Protein AF-A0A8T4NAZ9-F1 (afdb_monomer_lite)

Foldseek 3Di:
DDDDLAADAAPDPLLVLLVVVCVVVVLDDPPPDPPRDSDNVVNSVVSLVSSVVSLVVLLVVLVVLVVVLVVVPDPCVVLVVLSVCLVVLSVVCSVVSHNVSVVVSVVSSVVSCVVRVVSSVVVVVVVVVVVVVVVVVVVVVVVVVD

Structure (mmCIF, N/CA/C/O backbone):
data_AF-A0A8T4NAZ9-F1
#
_entry.id   AF-A0A8T4NAZ9-F1
#
loop_
_atom_site.group_PDB
_atom_site.id
_atom_site.type_symbol
_atom_site.label_atom_id
_atom_site.label_alt_id
_atom_site.label_comp_id
_atom_site.label_asym_id
_atom_site.label_entit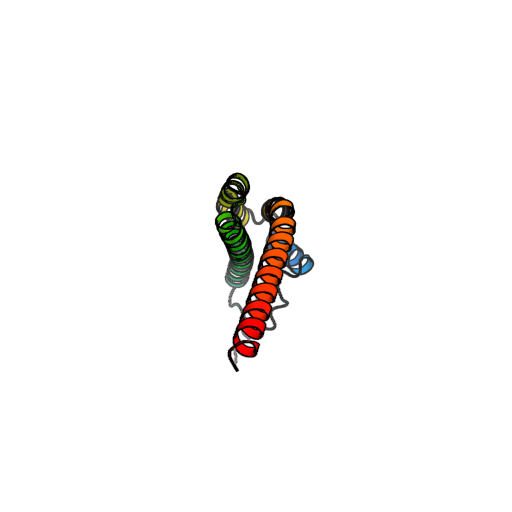y_id
_atom_site.label_seq_id
_atom_site.pdbx_PDB_ins_code
_atom_site.Cartn_x
_atom_site.Cartn_y
_atom_site.Cartn_z
_atom_site.occupancy
_atom_site.B_iso_or_equiv
_atom_site.auth_seq_id
_atom_site.auth_comp_id
_atom_site.auth_asym_id
_atom_site.auth_atom_id
_atom_site.pdbx_PDB_model_num
ATOM 1 N N . MET A 1 1 ? -0.269 -6.997 49.983 1.00 41.38 1 MET A N 1
ATOM 2 C CA . MET A 1 1 ? -1.120 -7.818 49.093 1.00 41.38 1 MET A CA 1
ATOM 3 C C . MET A 1 1 ? -0.620 -7.593 47.675 1.00 41.38 1 MET A C 1
ATOM 5 O O . MET A 1 1 ? -0.354 -6.437 47.377 1.00 41.38 1 MET A O 1
ATOM 9 N N . PRO A 1 2 ? -0.391 -8.621 46.843 1.00 38.88 2 PRO A N 1
ATOM 10 C CA . PRO A 1 2 ? 0.048 -8.394 45.471 1.00 38.88 2 PRO A CA 1
ATOM 11 C C . PRO A 1 2 ? -1.159 -7.971 44.624 1.00 38.88 2 PRO A C 1
ATOM 13 O O . PRO A 1 2 ? -2.130 -8.719 44.514 1.00 38.88 2 PRO A O 1
ATOM 16 N N . GLU A 1 3 ? -1.111 -6.763 44.067 1.00 40.06 3 GLU A N 1
ATOM 17 C CA . GLU A 1 3 ? -2.077 -6.289 43.075 1.00 40.06 3 GLU A CA 1
ATOM 18 C C . GLU A 1 3 ? -1.954 -7.149 41.815 1.00 40.06 3 GLU A C 1
ATOM 20 O O . GLU A 1 3 ? -0.915 -7.198 41.155 1.00 40.06 3 GLU A O 1
ATOM 25 N N . GLN A 1 4 ? -3.016 -7.882 41.492 1.00 40.09 4 GLN A N 1
ATOM 26 C CA . GLN A 1 4 ? -3.126 -8.566 40.213 1.00 40.09 4 GLN A CA 1
ATOM 27 C C . GLN A 1 4 ? -3.451 -7.519 39.146 1.00 40.09 4 GLN A C 1
ATOM 29 O O . GLN A 1 4 ? -4.609 -7.146 38.974 1.00 40.09 4 GLN A O 1
ATOM 34 N N . THR A 1 5 ? -2.437 -7.045 38.421 1.00 40.66 5 THR A N 1
ATOM 35 C CA . THR A 1 5 ? -2.625 -6.231 37.214 1.00 40.66 5 THR A CA 1
ATOM 36 C C . THR A 1 5 ? -3.356 -7.080 36.167 1.00 40.66 5 THR A C 1
ATOM 38 O O . THR A 1 5 ? -2.749 -7.922 35.494 1.00 40.66 5 THR A O 1
ATOM 41 N N . GLN A 1 6 ? -4.680 -6.925 36.084 1.00 41.28 6 GLN A N 1
ATOM 42 C CA . GLN A 1 6 ? -5.506 -7.519 35.036 1.00 41.28 6 GLN A CA 1
ATOM 43 C C . GLN A 1 6 ? -5.230 -6.776 33.727 1.00 41.28 6 GLN A C 1
ATOM 45 O O . GLN A 1 6 ? -5.460 -5.576 33.643 1.00 41.28 6 GLN A O 1
ATOM 50 N N . SER A 1 7 ? -4.734 -7.492 32.714 1.00 48.00 7 SER A N 1
ATOM 51 C CA . SER A 1 7 ? -4.628 -6.953 31.355 1.00 48.00 7 SER A CA 1
ATOM 52 C C . SER A 1 7 ? -6.034 -6.722 30.806 1.00 48.00 7 SER A C 1
ATOM 54 O O . SER A 1 7 ? -6.816 -7.674 30.728 1.00 48.00 7 SER A O 1
ATOM 56 N N . LYS A 1 8 ? -6.376 -5.476 30.465 1.00 61.44 8 LYS A N 1
ATOM 57 C CA . LYS A 1 8 ? -7.660 -5.163 29.826 1.00 61.44 8 LYS A CA 1
ATOM 58 C C . LYS A 1 8 ? -7.579 -5.356 28.314 1.00 61.44 8 LYS A C 1
ATOM 60 O O . LYS A 1 8 ? -6.622 -4.932 27.672 1.00 61.44 8 LYS A O 1
ATOM 65 N N . ALA A 1 9 ? -8.593 -6.020 27.764 1.00 64.25 9 ALA A N 1
ATOM 66 C CA . ALA A 1 9 ? -8.746 -6.253 26.332 1.00 64.25 9 ALA A CA 1
ATOM 67 C C . ALA A 1 9 ? -9.482 -5.085 25.655 1.00 64.25 9 ALA A C 1
ATOM 69 O O . ALA A 1 9 ? -10.134 -4.288 26.323 1.00 64.25 9 ALA A O 1
ATOM 70 N N . ILE A 1 10 ? -9.383 -5.008 24.326 1.00 70.25 10 ILE A N 1
ATOM 71 C CA . ILE A 1 10 ? -10.179 -4.093 23.496 1.00 70.25 10 ILE A CA 1
ATOM 72 C C . ILE A 1 10 ? -11.662 -4.456 23.646 1.00 70.25 10 ILE A C 1
ATOM 74 O O . ILE A 1 10 ? -12.009 -5.633 23.538 1.00 70.25 10 ILE A O 1
ATOM 78 N N . GLU A 1 11 ? -12.525 -3.461 23.844 1.00 77.88 11 GLU A N 1
ATOM 79 C CA . GLU A 1 11 ? -13.980 -3.658 23.941 1.00 77.88 11 GLU A CA 1
ATOM 80 C C . GLU A 1 11 ? -14.739 -3.0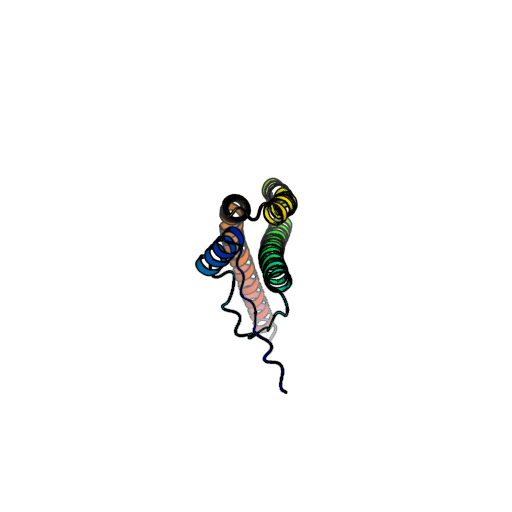32 22.756 1.00 77.88 11 GLU A C 1
ATOM 82 O O . GLU A 1 11 ? -15.845 -3.472 22.432 1.00 77.88 11 GLU A O 1
ATOM 87 N N . ASP A 1 12 ? -14.138 -2.051 22.071 1.00 81.19 12 ASP A N 1
ATOM 88 C CA . ASP A 1 12 ? -14.694 -1.423 20.872 1.00 81.19 12 ASP A CA 1
ATOM 89 C C . ASP A 1 12 ? -14.832 -2.421 19.706 1.00 81.19 12 ASP A C 1
ATOM 91 O O . ASP A 1 12 ? -13.854 -2.971 19.187 1.00 81.19 12 ASP A O 1
ATOM 95 N N . LYS A 1 13 ? -16.080 -2.651 19.284 1.00 84.38 13 LYS A N 1
ATOM 96 C CA . LYS A 1 13 ? -16.421 -3.607 18.223 1.00 84.38 13 LYS A CA 1
ATOM 97 C C . LYS A 1 13 ? -15.837 -3.212 16.869 1.00 84.38 13 LYS A C 1
ATOM 99 O O . LYS A 1 13 ? -15.344 -4.085 16.159 1.00 84.38 13 LYS A O 1
ATOM 104 N N . ASP A 1 14 ? -15.851 -1.928 16.530 1.00 84.69 14 ASP A N 1
ATOM 105 C CA . ASP A 1 14 ? -15.384 -1.427 15.236 1.00 84.69 14 ASP A CA 1
ATOM 106 C C . ASP A 1 14 ? -13.852 -1.529 15.130 1.00 84.69 14 ASP A C 1
ATOM 108 O O . ASP A 1 14 ? -13.292 -1.900 14.087 1.00 84.69 14 ASP A O 1
ATOM 112 N N . LEU A 1 15 ? -13.150 -1.301 16.245 1.00 84.94 15 LEU A N 1
ATOM 113 C CA . LEU A 1 15 ? -11.711 -1.533 16.332 1.00 84.94 15 LEU A CA 1
ATOM 114 C C . LEU A 1 15 ? -11.363 -3.023 16.238 1.00 84.94 15 LEU A C 1
ATOM 116 O O . LEU A 1 15 ? -10.422 -3.384 15.527 1.00 84.94 15 LEU A O 1
ATOM 120 N N . ILE A 1 16 ? -12.122 -3.899 16.905 1.00 86.19 16 ILE A N 1
ATOM 121 C CA . ILE A 1 16 ? -11.939 -5.355 16.798 1.00 86.19 16 ILE A CA 1
ATOM 122 C C . ILE A 1 16 ? -12.124 -5.812 15.348 1.00 86.19 16 ILE A C 1
ATOM 124 O O . ILE A 1 16 ? -11.288 -6.555 14.829 1.00 86.19 16 ILE A O 1
ATOM 128 N N . GLU A 1 17 ? -13.170 -5.346 14.666 1.00 87.94 17 GLU A N 1
ATOM 129 C CA . GLU A 1 17 ? -13.405 -5.658 13.255 1.00 87.94 17 GLU A CA 1
ATOM 130 C C . GLU A 1 17 ? -12.260 -5.181 12.354 1.00 87.94 17 GLU A C 1
ATOM 132 O O . GLU A 1 17 ? -11.831 -5.913 11.456 1.00 87.94 17 GLU A O 1
ATOM 137 N N . SER A 1 18 ? -11.724 -3.989 12.619 1.00 88.69 18 SER A N 1
ATOM 138 C CA . SER A 1 18 ? -10.565 -3.440 11.909 1.00 88.69 18 SER A CA 1
ATOM 139 C C . SER A 1 18 ? -9.307 -4.299 12.106 1.00 88.69 18 SER A C 1
ATOM 141 O O . SER A 1 18 ? -8.600 -4.602 11.143 1.00 88.69 18 SER A O 1
ATOM 143 N N . VAL A 1 19 ? -9.049 -4.765 13.333 1.00 86.88 19 VAL A N 1
ATOM 144 C CA . VAL A 1 19 ? -7.938 -5.686 13.635 1.00 86.88 19 VAL A CA 1
ATOM 145 C C . VAL A 1 19 ? -8.127 -7.026 12.920 1.00 86.88 19 VAL A C 1
ATOM 147 O O . VAL A 1 19 ? -7.194 -7.525 12.287 1.00 86.88 19 VAL A O 1
ATOM 150 N N . LEU A 1 20 ? -9.326 -7.611 12.986 1.00 87.56 20 LEU A N 1
ATOM 151 C CA . LEU A 1 20 ? -9.639 -8.878 12.317 1.00 87.56 20 LEU A CA 1
ATOM 152 C C . LEU A 1 20 ? -9.475 -8.774 10.798 1.00 87.56 20 LEU A C 1
ATOM 154 O O . LEU A 1 20 ? -8.920 -9.681 10.179 1.00 87.56 20 LEU A O 1
ATOM 158 N N . PHE A 1 21 ? -9.896 -7.657 10.203 1.00 89.06 21 PHE A N 1
ATOM 159 C CA . PHE A 1 21 ? -9.712 -7.385 8.781 1.00 89.06 21 PHE A CA 1
ATOM 160 C C . PHE A 1 21 ? -8.232 -7.406 8.370 1.00 89.06 21 PHE A C 1
ATOM 162 O O . PHE A 1 21 ? -7.879 -8.029 7.367 1.00 89.06 21 PHE A O 1
ATOM 169 N N . LEU A 1 22 ? -7.347 -6.778 9.147 1.00 87.81 22 LEU A N 1
ATOM 170 C CA . LEU A 1 22 ? -5.916 -6.747 8.830 1.00 87.81 22 LEU A CA 1
ATOM 171 C C . LEU A 1 22 ? -5.215 -8.076 9.096 1.00 87.81 22 LEU A C 1
ATOM 173 O O . LEU A 1 22 ? -4.341 -8.463 8.320 1.00 87.81 22 LEU A O 1
ATOM 177 N N . LYS A 1 23 ? -5.632 -8.812 10.131 1.00 88.06 23 LYS A N 1
ATOM 178 C CA . LYS A 1 23 ? -5.183 -10.193 10.349 1.00 88.06 23 LYS A CA 1
ATOM 179 C C . LYS A 1 23 ? -5.562 -11.094 9.175 1.00 88.06 23 LYS A C 1
ATOM 181 O O . LYS A 1 23 ? -4.714 -11.827 8.683 1.00 88.06 23 LYS A O 1
ATOM 186 N N . ALA A 1 24 ? -6.791 -10.986 8.663 1.00 88.06 24 ALA A N 1
ATOM 187 C CA . ALA A 1 24 ? -7.234 -11.744 7.489 1.00 88.06 24 ALA A CA 1
ATOM 188 C C . ALA A 1 24 ? -6.425 -11.414 6.219 1.00 88.06 24 ALA A C 1
ATOM 190 O O . ALA A 1 24 ? -6.300 -12.248 5.326 1.00 88.06 24 ALA A O 1
ATOM 191 N N . LYS A 1 25 ? -5.847 -10.209 6.146 1.00 86.75 25 LYS A N 1
ATOM 192 C CA . LYS A 1 25 ? -4.921 -9.793 5.084 1.00 86.75 25 LYS A CA 1
ATOM 193 C C . LYS A 1 25 ? -3.454 -10.156 5.354 1.00 86.75 25 LYS A C 1
ATOM 195 O O . LYS A 1 25 ? -2.613 -9.834 4.523 1.00 86.75 25 LYS A O 1
ATOM 200 N N . ASN A 1 26 ? -3.142 -10.822 6.469 1.00 85.69 26 ASN A N 1
ATOM 201 C CA . ASN A 1 26 ? -1.780 -11.112 6.940 1.00 85.69 26 ASN A CA 1
ATOM 202 C C . ASN A 1 26 ? -0.915 -9.858 7.173 1.00 85.69 26 ASN A C 1
ATOM 204 O O . ASN A 1 26 ? 0.306 -9.916 7.069 1.00 85.69 26 ASN A O 1
ATOM 208 N N . LEU A 1 27 ? -1.545 -8.720 7.479 1.00 84.00 27 LEU A N 1
ATOM 209 C CA . LEU A 1 27 ? -0.867 -7.435 7.689 1.00 84.00 27 LEU A CA 1
ATOM 210 C C . LEU A 1 27 ? -0.663 -7.087 9.165 1.00 84.00 27 LEU A C 1
ATOM 212 O O . LEU A 1 27 ? 0.115 -6.197 9.484 1.00 84.00 27 LEU A O 1
ATOM 216 N N . LEU A 1 28 ? -1.354 -7.789 10.062 1.00 81.94 28 LEU A N 1
ATOM 217 C CA . LEU A 1 28 ? -1.064 -7.783 11.491 1.00 81.94 28 LEU A CA 1
ATOM 218 C C . LEU A 1 28 ? -0.645 -9.189 11.909 1.00 81.94 28 LEU A C 1
ATOM 220 O O . LEU A 1 28 ? -1.377 -10.153 11.673 1.00 81.94 28 LEU A O 1
ATOM 224 N N . SER A 1 29 ? 0.507 -9.298 12.567 1.00 67.38 29 SER A N 1
ATOM 225 C CA . SER A 1 29 ? 0.912 -10.543 13.221 1.00 67.38 29 SER A CA 1
ATOM 226 C C . SER A 1 29 ? 0.142 -10.741 14.531 1.00 67.38 29 SER A C 1
ATOM 228 O O . SER A 1 29 ? -0.307 -9.781 15.162 1.00 67.38 29 SER A O 1
ATOM 230 N N . GLU A 1 30 ? -0.027 -11.990 14.969 1.00 59.28 30 GLU A N 1
ATOM 231 C CA . GLU A 1 30 ? -0.455 -12.241 16.345 1.00 59.28 30 GLU A CA 1
ATOM 232 C C . GLU A 1 30 ? 0.665 -11.788 17.282 1.00 59.28 30 GLU A C 1
ATOM 234 O O . GLU A 1 30 ? 1.677 -12.473 17.438 1.00 59.28 30 GLU A O 1
ATOM 239 N N . SER A 1 31 ? 0.522 -10.600 17.872 1.00 51.81 31 SER A N 1
ATOM 240 C CA . SER A 1 31 ? 1.508 -10.100 18.821 1.00 51.81 31 SER A CA 1
ATOM 241 C C . SER A 1 31 ? 1.645 -11.101 19.975 1.00 51.81 31 SER A C 1
ATOM 243 O O . SER A 1 31 ? 0.726 -11.270 20.775 1.00 51.81 31 SER A O 1
ATOM 245 N N . LYS A 1 32 ? 2.814 -11.748 20.081 1.00 41.84 32 LYS A N 1
ATOM 246 C CA . LYS A 1 32 ? 3.217 -12.610 21.213 1.00 41.84 32 LYS A CA 1
ATOM 247 C C . LYS A 1 32 ? 3.411 -11.841 22.524 1.00 41.84 32 LYS A C 1
ATOM 249 O O . LYS A 1 32 ? 3.793 -12.421 23.538 1.00 41.84 32 LYS A O 1
ATOM 254 N N . SER A 1 33 ? 3.215 -10.532 22.512 1.00 40.53 33 SER A N 1
ATOM 255 C CA . SER A 1 33 ? 3.441 -9.673 23.653 1.00 40.53 33 SER A CA 1
ATOM 256 C C . SER A 1 33 ? 2.179 -9.612 24.502 1.00 40.53 33 SER A C 1
ATOM 258 O O . SER A 1 33 ? 1.183 -8.985 24.149 1.00 40.53 33 SER A O 1
ATOM 260 N N . THR A 1 34 ? 2.258 -10.266 25.657 1.00 45.53 34 THR A N 1
ATOM 261 C CA . THR A 1 34 ? 1.396 -10.081 26.827 1.00 45.53 34 THR A CA 1
ATOM 262 C C . THR A 1 34 ? 1.559 -8.650 27.362 1.00 45.53 34 THR A C 1
ATOM 264 O O . THR A 1 34 ? 2.028 -8.450 28.481 1.00 45.53 34 THR A O 1
ATOM 267 N N . ILE A 1 35 ? 1.258 -7.635 26.546 1.00 54.62 35 ILE A N 1
ATOM 268 C CA . ILE A 1 35 ? 1.239 -6.241 26.988 1.00 54.62 35 ILE A CA 1
ATOM 269 C C . ILE A 1 35 ? 0.037 -6.134 27.917 1.00 54.62 35 ILE A C 1
ATOM 271 O O . ILE A 1 35 ? -1.102 -6.421 27.542 1.00 54.62 35 ILE A O 1
ATOM 275 N N . LYS A 1 36 ? 0.322 -5.862 29.188 1.00 56.66 36 LYS A N 1
ATOM 276 C CA . LYS A 1 36 ? -0.704 -5.635 30.195 1.00 56.66 36 LYS A CA 1
ATOM 277 C C . LYS A 1 36 ? -1.021 -4.151 30.164 1.00 56.66 36 LYS A C 1
ATOM 279 O O . LYS A 1 36 ? -0.184 -3.357 30.574 1.00 56.66 36 LYS A O 1
ATOM 284 N N . PHE A 1 37 ? -2.197 -3.802 29.660 1.00 65.06 37 PHE A N 1
ATOM 285 C CA . PHE A 1 37 ? -2.694 -2.431 29.716 1.00 65.06 37 PHE A CA 1
ATOM 286 C C . PHE A 1 37 ? -3.374 -2.183 31.050 1.00 65.06 37 PHE A C 1
ATOM 288 O O . PHE A 1 37 ? -4.131 -3.038 31.522 1.00 65.06 37 PHE A O 1
ATOM 295 N N . GLU A 1 38 ? -3.124 -1.013 31.631 1.00 61.06 38 GLU A N 1
ATOM 296 C CA . GLU A 1 38 ? -3.775 -0.589 32.868 1.00 61.06 38 GLU A CA 1
ATOM 297 C C . GLU A 1 38 ? -5.226 -0.174 32.581 1.00 61.06 38 GLU A C 1
ATOM 299 O O . GLU A 1 38 ? -6.112 -0.349 33.424 1.00 61.06 38 GLU A O 1
ATOM 304 N N . THR A 1 39 ? -5.510 0.293 31.355 1.00 71.50 39 THR A N 1
ATOM 305 C CA . THR A 1 39 ? -6.862 0.674 30.926 1.00 71.50 39 THR A CA 1
ATOM 306 C C . THR A 1 39 ? -7.261 0.156 29.537 1.00 71.50 39 THR A C 1
ATOM 308 O O . THR A 1 39 ? -6.438 -0.018 28.643 1.00 71.50 39 THR A O 1
ATOM 311 N N . THR A 1 40 ? -8.572 -0.020 29.317 1.00 74.75 40 THR A N 1
ATOM 312 C CA . THR A 1 40 ? -9.157 -0.334 27.995 1.00 74.75 40 THR A CA 1
ATOM 313 C C . THR A 1 40 ? -8.798 0.736 26.953 1.00 74.75 40 THR A C 1
ATOM 315 O 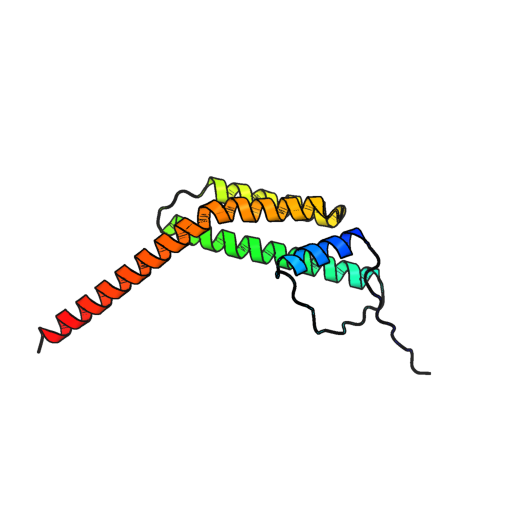O . THR A 1 40 ? -8.517 0.417 25.802 1.00 74.75 40 THR A O 1
ATOM 318 N N . LYS A 1 41 ? -8.720 2.011 27.365 1.00 79.75 41 LYS A N 1
ATOM 319 C CA . LYS A 1 41 ? -8.355 3.131 26.483 1.00 79.75 41 LYS A CA 1
ATOM 320 C C . LYS A 1 41 ? -6.917 3.047 25.978 1.00 79.75 41 LYS A C 1
ATOM 322 O O . LYS A 1 41 ? -6.659 3.398 24.829 1.00 79.75 41 LYS A O 1
ATOM 327 N N . GLU A 1 42 ? -5.985 2.607 26.818 1.00 80.50 42 GLU A N 1
ATOM 328 C CA . GLU A 1 42 ? -4.593 2.385 26.413 1.00 80.50 42 GLU A CA 1
ATOM 329 C C . GLU A 1 42 ? -4.496 1.246 25.401 1.00 80.50 42 GLU A C 1
ATOM 331 O O . GLU A 1 42 ? -3.878 1.427 24.354 1.00 80.50 42 GLU A O 1
ATOM 336 N N . ALA A 1 43 ?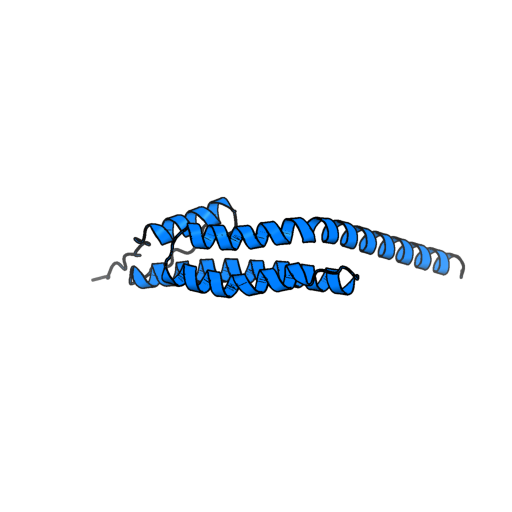 -5.182 0.127 25.661 1.00 79.88 43 ALA A N 1
ATOM 337 C CA . ALA A 1 43 ? -5.240 -1.005 24.737 1.00 79.88 43 ALA A CA 1
ATOM 338 C C . ALA A 1 43 ? -5.805 -0.593 23.364 1.00 79.88 43 ALA A C 1
ATOM 340 O O . ALA A 1 43 ? -5.255 -0.941 22.319 1.00 79.88 43 ALA A O 1
ATOM 341 N N . GLU A 1 44 ? -6.885 0.192 23.351 1.00 83.12 44 GLU A N 1
ATOM 342 C CA . GLU A 1 44 ? -7.494 0.718 22.125 1.00 83.12 44 GLU A CA 1
ATOM 343 C C . GLU A 1 44 ? -6.584 1.706 21.392 1.00 83.12 44 GLU A C 1
ATOM 345 O O . GLU A 1 44 ? -6.498 1.680 20.164 1.00 83.12 44 GLU A O 1
ATOM 350 N N . THR A 1 45 ? -5.891 2.575 22.128 1.00 86.38 45 THR A N 1
ATOM 351 C CA . THR A 1 45 ? -4.970 3.559 21.545 1.00 86.38 45 THR A CA 1
ATOM 352 C C . THR A 1 45 ? -3.773 2.872 20.900 1.00 86.38 45 THR A C 1
ATOM 354 O O . THR A 1 45 ? -3.438 3.196 19.761 1.00 86.38 45 THR A O 1
ATOM 357 N N . GLU A 1 46 ? -3.173 1.886 21.573 1.00 87.12 46 GLU A N 1
ATOM 358 C CA . GLU A 1 46 ? -2.073 1.106 20.998 1.00 87.12 46 GLU A CA 1
ATOM 359 C C . GLU A 1 46 ? -2.512 0.423 19.701 1.00 87.12 46 GLU A C 1
ATOM 361 O O . GLU A 1 46 ? -1.820 0.488 18.687 1.00 87.12 46 GLU A O 1
ATOM 366 N N . LYS A 1 47 ? -3.699 -0.187 19.698 1.00 8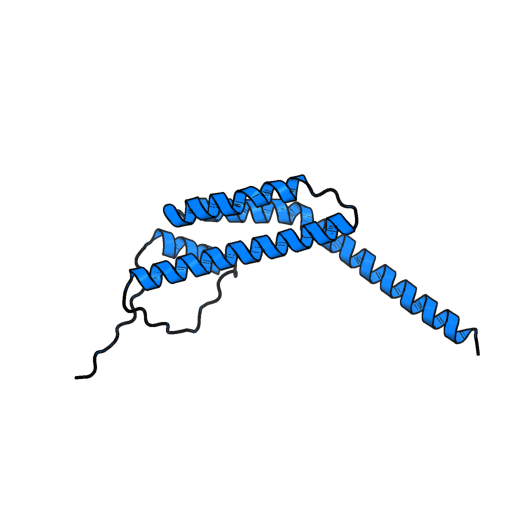6.50 47 LYS A N 1
ATOM 367 C CA . LYS A 1 47 ? -4.186 -0.932 18.533 1.00 86.50 47 LYS A CA 1
ATOM 368 C C . LYS A 1 47 ? -4.525 -0.017 17.367 1.00 86.50 47 LYS A C 1
ATOM 370 O O . LYS A 1 47 ? -4.268 -0.380 16.223 1.00 86.50 47 LYS A O 1
ATOM 375 N N . LYS A 1 48 ? -5.023 1.193 17.629 1.00 90.19 48 LYS A N 1
ATOM 376 C CA . LYS A 1 48 ? -5.163 2.218 16.586 1.00 90.19 48 LYS A CA 1
ATOM 377 C C . LYS A 1 48 ? -3.810 2.596 15.991 1.00 90.19 48 LYS A C 1
ATOM 379 O O . LYS A 1 48 ? -3.692 2.650 14.770 1.00 90.19 48 LYS A O 1
ATOM 384 N N . GLU A 1 49 ? -2.801 2.816 16.830 1.00 91.38 49 GLU A N 1
ATOM 385 C CA . GLU A 1 49 ? -1.453 3.167 16.374 1.00 91.38 49 GLU A CA 1
ATOM 386 C C . GLU A 1 49 ? -0.818 2.035 15.552 1.00 91.38 49 GLU A C 1
ATOM 388 O O . GLU A 1 49 ? -0.218 2.290 14.511 1.00 91.38 49 GLU A O 1
ATOM 393 N N . GLU A 1 50 ? -1.011 0.775 15.946 1.00 90.00 50 GLU A N 1
ATOM 394 C CA . GLU A 1 50 ? -0.557 -0.391 15.180 1.00 90.00 50 GLU A CA 1
ATOM 395 C C . GLU A 1 50 ? -1.165 -0.413 13.769 1.00 90.00 50 GLU A C 1
ATOM 397 O O . GLU A 1 50 ? -0.446 -0.556 12.779 1.00 90.00 50 GLU A O 1
ATOM 402 N N . ILE A 1 51 ? -2.475 -0.173 13.651 1.00 92.62 51 ILE A N 1
ATOM 403 C CA . ILE A 1 51 ? -3.158 -0.084 12.353 1.00 92.62 51 ILE A CA 1
ATOM 404 C C . ILE A 1 51 ? -2.628 1.092 11.522 1.00 92.62 51 ILE A C 1
ATOM 406 O O . ILE A 1 51 ? -2.367 0.940 10.326 1.00 92.62 51 ILE A O 1
ATOM 410 N N . VAL A 1 52 ? -2.436 2.262 12.137 1.00 94.94 52 VAL A N 1
ATOM 411 C CA . VAL A 1 52 ? -1.857 3.434 11.460 1.00 94.94 52 VAL A CA 1
ATOM 412 C C . VAL A 1 52 ? -0.449 3.131 10.950 1.00 94.94 52 VAL A C 1
ATOM 414 O O . VAL A 1 52 ? -0.108 3.531 9.835 1.00 94.94 52 VAL A O 1
ATOM 417 N N . ASN A 1 53 ? 0.355 2.402 11.723 1.00 94.19 53 ASN A N 1
ATOM 418 C CA . ASN A 1 53 ? 1.698 1.999 11.322 1.00 94.19 53 ASN A CA 1
ATOM 419 C C . ASN A 1 53 ? 1.677 1.041 10.132 1.00 94.19 53 ASN A C 1
ATOM 421 O O . ASN A 1 53 ? 2.416 1.279 9.178 1.00 94.19 53 ASN A O 1
ATOM 425 N N . VAL A 1 54 ? 0.775 0.055 10.117 1.00 94.06 54 VAL A N 1
ATOM 426 C CA . VAL A 1 54 ? 0.568 -0.823 8.952 1.00 94.06 54 VAL A CA 1
ATOM 427 C C . VAL A 1 54 ? 0.225 -0.005 7.705 1.00 94.06 54 VAL A C 1
ATOM 429 O O . VAL A 1 54 ? 0.831 -0.186 6.651 1.00 94.06 54 VAL A O 1
ATOM 432 N N . ILE A 1 55 ? -0.709 0.944 7.811 1.00 95.69 55 ILE A N 1
ATOM 433 C CA . ILE A 1 55 ? -1.082 1.814 6.685 1.00 95.69 55 ILE A CA 1
ATOM 434 C C . ILE A 1 55 ? 0.126 2.641 6.217 1.00 95.69 55 ILE A C 1
ATOM 436 O O . ILE A 1 55 ? 0.364 2.768 5.015 1.00 95.69 55 ILE A O 1
ATOM 440 N N . ARG A 1 56 ? 0.903 3.204 7.148 1.00 95.75 56 ARG A N 1
ATOM 441 C CA . ARG A 1 56 ? 2.093 4.013 6.844 1.00 95.75 56 ARG A CA 1
ATOM 442 C C . ARG A 1 56 ? 3.170 3.195 6.133 1.00 95.75 56 ARG A C 1
ATOM 444 O O . ARG A 1 56 ? 3.764 3.686 5.175 1.00 95.75 56 ARG A O 1
ATOM 451 N N . GLU A 1 57 ? 3.406 1.968 6.579 1.00 95.00 57 GLU A N 1
ATOM 452 C CA . GLU A 1 57 ? 4.357 1.049 5.959 1.00 95.00 57 GLU A CA 1
ATOM 453 C C . GLU A 1 57 ? 3.946 0.712 4.523 1.00 95.00 57 GLU A C 1
ATOM 455 O O . GLU A 1 57 ? 4.750 0.866 3.604 1.00 95.00 57 GLU A O 1
ATOM 460 N N . GLN A 1 58 ? 2.669 0.389 4.304 1.00 94.94 58 GLN A N 1
ATOM 461 C CA . GLN A 1 58 ? 2.129 0.135 2.965 1.00 94.94 58 GLN A CA 1
ATOM 462 C C . GLN A 1 58 ? 2.280 1.350 2.037 1.00 94.94 58 GLN A C 1
ATOM 464 O O . GLN A 1 58 ? 2.748 1.213 0.906 1.00 94.94 58 GLN A O 1
ATOM 469 N N . ILE A 1 59 ? 1.986 2.566 2.518 1.00 95.88 59 ILE A N 1
ATOM 470 C CA . ILE A 1 59 ? 2.231 3.799 1.748 1.00 95.88 59 ILE A CA 1
ATOM 471 C C . ILE A 1 59 ? 3.704 3.906 1.340 1.00 95.88 59 ILE A C 1
ATOM 473 O O . ILE A 1 59 ? 3.994 4.262 0.197 1.00 95.88 59 ILE A O 1
ATOM 477 N N . ASN A 1 60 ? 4.631 3.645 2.263 1.00 95.81 60 ASN A N 1
ATOM 478 C CA . ASN A 1 60 ? 6.062 3.784 2.005 1.00 95.81 60 ASN A CA 1
ATOM 479 C C . ASN A 1 60 ? 6.552 2.773 0.965 1.00 95.81 60 ASN A C 1
ATOM 481 O O . ASN A 1 60 ? 7.261 3.171 0.041 1.00 95.81 60 ASN A O 1
ATOM 485 N N . ILE A 1 61 ? 6.119 1.513 1.063 1.00 95.25 61 ILE A N 1
ATOM 486 C CA . ILE A 1 61 ? 6.437 0.461 0.086 1.00 95.25 61 ILE A CA 1
ATOM 487 C C . ILE A 1 61 ? 5.964 0.876 -1.310 1.00 95.25 61 ILE A C 1
ATOM 489 O O . ILE A 1 61 ? 6.744 0.887 -2.265 1.00 95.25 61 ILE A O 1
ATOM 493 N N . ILE A 1 62 ? 4.699 1.287 -1.438 1.00 95.94 62 ILE A N 1
ATOM 494 C CA . ILE A 1 62 ? 4.133 1.670 -2.736 1.00 95.94 62 ILE A CA 1
ATOM 495 C C . ILE A 1 62 ? 4.834 2.924 -3.287 1.00 95.94 62 ILE A C 1
ATOM 497 O O . ILE A 1 62 ? 5.183 2.962 -4.467 1.00 95.94 62 ILE A O 1
ATOM 501 N N . LYS A 1 63 ? 5.111 3.936 -2.452 1.00 95.69 63 LYS A N 1
ATOM 502 C CA . LYS A 1 63 ? 5.854 5.142 -2.867 1.00 95.69 63 LYS A CA 1
ATOM 503 C C . LYS A 1 63 ? 7.265 4.826 -3.348 1.00 95.69 63 LYS A C 1
ATOM 505 O O . LYS A 1 63 ? 7.716 5.427 -4.326 1.00 95.69 63 LYS A O 1
ATOM 510 N N . GLN A 1 64 ? 7.958 3.914 -2.671 1.00 95.94 64 GLN A N 1
ATOM 511 C CA . GLN A 1 64 ? 9.285 3.482 -3.084 1.00 95.94 64 GLN A CA 1
ATOM 512 C C . GLN A 1 64 ? 9.223 2.819 -4.463 1.00 95.94 64 GLN A C 1
ATOM 514 O O . GLN A 1 64 ? 9.940 3.247 -5.366 1.00 95.94 64 GLN A O 1
ATOM 519 N N . ASN A 1 65 ? 8.297 1.877 -4.660 1.00 95.94 65 ASN A N 1
ATOM 520 C CA . ASN A 1 65 ? 8.099 1.213 -5.949 1.00 95.94 65 ASN A CA 1
ATOM 521 C C . ASN A 1 65 ? 7.768 2.210 -7.073 1.00 95.94 65 ASN A C 1
ATOM 523 O O . ASN A 1 65 ? 8.350 2.142 -8.153 1.00 95.94 65 ASN A O 1
ATOM 527 N N . ILE A 1 66 ? 6.882 3.180 -6.820 1.00 96.50 66 ILE A N 1
ATOM 528 C CA . ILE A 1 66 ? 6.569 4.241 -7.790 1.00 96.50 66 ILE A CA 1
ATOM 529 C C . ILE A 1 66 ? 7.816 5.060 -8.128 1.00 96.50 66 ILE A C 1
ATOM 531 O O . ILE A 1 66 ? 8.065 5.336 -9.297 1.00 96.50 66 ILE A O 1
ATOM 535 N N . THR A 1 67 ? 8.612 5.433 -7.125 1.00 95.94 67 THR A N 1
ATOM 536 C CA . THR A 1 67 ? 9.830 6.230 -7.327 1.00 95.94 67 THR A CA 1
ATOM 537 C C . THR A 1 67 ? 10.861 5.473 -8.165 1.00 95.94 67 THR A C 1
ATOM 539 O O . THR A 1 67 ? 11.478 6.052 -9.058 1.00 95.94 67 THR A O 1
ATOM 542 N N . GLU A 1 68 ? 11.055 4.181 -7.895 1.00 95.06 68 GLU A N 1
ATOM 543 C CA . GLU A 1 68 ? 11.936 3.304 -8.676 1.00 95.06 68 GLU A CA 1
ATOM 544 C C . GLU A 1 68 ? 11.478 3.214 -10.137 1.00 95.06 68 GLU A C 1
ATOM 546 O O . GLU A 1 68 ? 12.273 3.420 -11.054 1.00 95.06 68 GLU A O 1
ATOM 551 N N . LEU A 1 69 ? 10.180 3.008 -10.364 1.00 96.81 69 LEU A N 1
ATOM 552 C CA . LEU A 1 69 ? 9.602 2.941 -11.705 1.00 96.81 69 LEU A CA 1
ATOM 553 C C . LEU A 1 69 ? 9.663 4.287 -12.446 1.00 96.81 69 LEU A C 1
ATOM 555 O O . LEU A 1 69 ? 9.988 4.332 -13.630 1.00 96.81 69 LEU A O 1
ATOM 559 N N . GLN A 1 70 ? 9.431 5.407 -11.767 1.00 96.00 70 GLN A N 1
ATOM 560 C CA . GLN A 1 70 ? 9.576 6.732 -12.376 1.00 96.00 70 GLN A CA 1
ATOM 561 C C . GLN A 1 70 ? 11.021 7.005 -12.808 1.00 96.00 70 GLN A C 1
ATOM 563 O O . GLN A 1 70 ? 11.239 7.548 -13.890 1.00 96.00 70 GLN A O 1
ATOM 568 N N . LYS A 1 71 ? 12.018 6.567 -12.025 1.00 94.94 71 LYS A N 1
ATOM 569 C CA . LYS A 1 71 ? 13.437 6.626 -12.427 1.00 94.94 71 LYS A CA 1
ATOM 570 C C . LYS A 1 71 ? 13.734 5.760 -13.654 1.00 94.94 71 LYS A C 1
ATOM 572 O O . LYS A 1 71 ? 14.598 6.123 -14.446 1.00 94.94 71 LYS A O 1
ATOM 577 N N . ALA A 1 72 ? 13.013 4.653 -13.827 1.00 94.06 72 ALA A N 1
ATOM 578 C CA . ALA A 1 72 ? 13.084 3.804 -15.016 1.00 94.06 72 ALA A CA 1
ATOM 579 C C . ALA A 1 72 ? 12.311 4.365 -16.231 1.00 94.06 72 ALA A C 1
ATOM 581 O O . ALA A 1 72 ? 12.385 3.791 -17.317 1.00 94.06 72 ALA A O 1
ATOM 582 N N . GLY A 1 73 ? 11.602 5.491 -16.074 1.00 94.56 73 GLY A N 1
ATOM 583 C CA . GLY A 1 73 ? 10.908 6.199 -17.154 1.00 94.56 73 GLY A CA 1
ATOM 584 C C . GLY A 1 73 ? 9.401 5.941 -17.249 1.00 94.56 73 GLY A C 1
ATOM 585 O O . GLY A 1 73 ? 8.770 6.430 -18.186 1.00 94.56 73 GLY A O 1
ATOM 586 N N . TYR A 1 74 ? 8.795 5.214 -16.302 1.00 95.56 74 TYR A N 1
ATOM 587 C CA . TYR A 1 74 ? 7.344 4.997 -16.286 1.00 95.56 74 TYR A CA 1
ATOM 588 C C . TYR A 1 74 ? 6.598 6.234 -15.763 1.00 95.56 74 TYR A C 1
ATOM 590 O O . TYR A 1 74 ? 6.925 6.785 -14.709 1.00 95.56 74 TYR A O 1
ATOM 598 N N . ASN A 1 75 ? 5.544 6.658 -16.467 1.00 95.44 75 ASN A N 1
ATOM 599 C CA . ASN A 1 75 ? 4.684 7.746 -16.002 1.00 95.44 75 ASN A CA 1
ATOM 600 C C . ASN A 1 75 ? 3.648 7.226 -14.991 1.00 95.44 75 ASN A C 1
ATOM 602 O O . ASN A 1 75 ? 2.628 6.673 -15.384 1.00 95.44 75 ASN A O 1
ATOM 606 N N . LEU A 1 76 ? 3.918 7.442 -13.701 1.00 95.69 76 LEU A N 1
ATOM 607 C CA . LEU A 1 76 ? 3.062 7.029 -12.575 1.00 95.69 76 LEU A CA 1
ATOM 608 C C . LEU A 1 76 ? 2.572 8.221 -11.736 1.00 95.69 76 LEU A C 1
ATOM 610 O O . LEU A 1 76 ? 2.432 8.145 -10.510 1.00 95.69 76 LEU A O 1
ATOM 614 N N . HIS A 1 77 ? 2.406 9.385 -12.371 1.00 93.56 77 HIS A N 1
ATOM 615 C CA . HIS A 1 77 ? 2.017 10.607 -11.664 1.00 93.56 77 HIS A CA 1
ATOM 616 C C . HIS A 1 77 ? 0.620 10.488 -11.036 1.00 93.56 77 HIS A C 1
ATOM 618 O O . HIS A 1 77 ? 0.412 10.920 -9.902 1.00 93.56 77 HIS A O 1
ATOM 624 N N . LEU A 1 78 ? -0.322 9.847 -11.735 1.00 94.62 78 LEU A N 1
ATOM 625 C CA . LEU A 1 78 ? -1.688 9.652 -11.245 1.00 94.62 78 LEU A CA 1
ATOM 626 C C . LEU A 1 78 ? -1.723 8.733 -10.021 1.00 94.62 78 LEU A C 1
ATOM 628 O O . LEU A 1 78 ? -2.385 9.046 -9.033 1.00 94.62 78 LEU A O 1
ATOM 632 N N . GLU A 1 79 ? -0.961 7.643 -10.042 1.00 95.44 79 GLU A N 1
ATOM 633 C CA . GLU A 1 79 ? -0.830 6.710 -8.921 1.00 95.44 79 GLU A CA 1
ATOM 634 C C . GLU A 1 79 ? -0.191 7.398 -7.710 1.00 95.44 79 GLU A C 1
ATOM 636 O O . GLU A 1 79 ? -0.639 7.211 -6.577 1.00 95.44 79 GLU A O 1
ATOM 641 N N . SER A 1 80 ? 0.791 8.274 -7.948 1.00 92.44 80 SER A N 1
ATOM 642 C CA . SER A 1 80 ? 1.386 9.106 -6.896 1.00 92.44 80 SER A CA 1
ATOM 643 C C . SER A 1 80 ? 0.346 10.017 -6.238 1.00 92.44 80 SER A C 1
ATOM 645 O O . SER A 1 80 ? 0.319 10.127 -5.012 1.00 92.44 80 SER A O 1
ATOM 647 N N . ILE A 1 81 ? -0.525 10.649 -7.037 1.00 93.19 81 ILE A N 1
ATOM 648 C CA . ILE A 1 81 ? -1.591 11.529 -6.539 1.00 93.19 81 ILE A CA 1
ATOM 649 C C . ILE A 1 81 ? -2.617 10.740 -5.726 1.00 93.19 81 ILE A C 1
ATOM 651 O O . ILE A 1 81 ? -2.974 11.173 -4.633 1.00 93.19 81 ILE A O 1
ATOM 655 N N . LYS A 1 82 ? -3.056 9.568 -6.201 1.00 93.06 82 LYS A N 1
ATOM 656 C CA . LYS A 1 82 ? -4.030 8.728 -5.479 1.00 93.06 82 LYS A CA 1
ATOM 657 C C . LYS A 1 82 ? -3.572 8.396 -4.055 1.00 93.06 82 LYS A C 1
ATOM 659 O O . LYS A 1 82 ? -4.375 8.416 -3.124 1.00 93.06 82 LYS A O 1
ATOM 664 N N . LEU A 1 83 ? -2.274 8.160 -3.847 1.00 94.06 83 LEU A N 1
ATOM 665 C CA . LEU A 1 83 ? -1.724 7.879 -2.514 1.00 94.06 83 LEU A CA 1
ATOM 666 C C . LEU A 1 83 ? -1.764 9.076 -1.552 1.00 94.06 83 LEU A C 1
ATOM 668 O O . LEU A 1 83 ? -1.690 8.876 -0.338 1.00 94.06 83 LEU A O 1
ATOM 672 N N . ILE A 1 84 ? -1.899 10.309 -2.052 1.00 92.56 84 ILE A N 1
ATOM 673 C CA . ILE A 1 84 ? -2.038 11.514 -1.215 1.00 92.56 84 ILE A CA 1
ATOM 674 C C . ILE A 1 84 ? -3.366 11.493 -0.445 1.00 92.56 84 ILE A C 1
ATOM 676 O O . ILE A 1 84 ? -3.459 12.066 0.640 1.00 92.56 84 ILE A O 1
ATOM 680 N N . GLU A 1 85 ? -4.382 10.789 -0.949 1.00 93.25 85 GLU A N 1
ATOM 681 C CA . GLU A 1 85 ? -5.674 10.668 -0.271 1.00 93.25 85 GLU A CA 1
ATOM 682 C C . GLU A 1 85 ? -5.625 9.772 0.972 1.00 93.25 85 GLU A C 1
ATOM 684 O O . GLU A 1 85 ? -6.453 9.917 1.876 1.00 93.25 85 GLU A O 1
ATOM 689 N N . VAL A 1 86 ? -4.668 8.841 1.035 1.00 95.69 86 VAL A N 1
ATOM 690 C CA . VAL A 1 86 ? -4.632 7.815 2.082 1.00 95.69 86 VAL A CA 1
ATOM 691 C C . VAL A 1 86 ? -4.467 8.425 3.478 1.00 95.69 86 VAL A C 1
ATOM 693 O O . VAL A 1 86 ? -5.311 8.129 4.320 1.00 95.69 86 VAL A O 1
ATOM 696 N N . PRO A 1 87 ? -3.503 9.333 3.751 1.00 95.12 87 PRO A N 1
ATOM 697 C CA . PRO A 1 87 ? -3.383 9.972 5.064 1.00 95.12 87 PRO A CA 1
ATOM 698 C C . PRO A 1 87 ? -4.661 10.668 5.546 1.00 95.12 87 PRO A C 1
ATOM 700 O O . PRO A 1 87 ? -4.954 10.665 6.742 1.00 95.12 87 PRO A O 1
ATOM 703 N N . LEU A 1 88 ? -5.435 11.264 4.632 1.00 94.44 88 LEU A N 1
ATOM 704 C CA . LEU A 1 88 ? -6.701 11.905 4.982 1.00 94.44 88 LEU A CA 1
ATOM 705 C C . LEU A 1 88 ? -7.750 10.862 5.379 1.00 94.44 88 LEU A C 1
ATOM 707 O O . LEU A 1 88 ? -8.401 11.007 6.412 1.00 94.44 88 LEU A O 1
ATOM 711 N N . LYS A 1 89 ? -7.875 9.784 4.601 1.00 95.25 89 LYS A N 1
ATOM 712 C CA . LYS A 1 89 ? -8.794 8.679 4.907 1.00 95.25 89 LYS A CA 1
ATOM 713 C C . LYS A 1 89 ? -8.400 7.949 6.192 1.00 95.25 89 LYS A C 1
ATOM 715 O O . LYS A 1 89 ? -9.280 7.576 6.958 1.00 95.25 89 LYS A O 1
ATOM 720 N N . THR A 1 90 ? -7.106 7.837 6.494 1.00 96.06 90 THR A N 1
ATOM 721 C CA . THR A 1 90 ? -6.622 7.311 7.779 1.00 96.06 90 THR A CA 1
ATOM 722 C C . THR A 1 90 ? -7.089 8.169 8.947 1.00 96.06 90 THR A C 1
ATOM 724 O O . THR A 1 90 ? -7.558 7.616 9.933 1.00 96.06 90 THR A O 1
ATOM 727 N N . LYS A 1 91 ? -7.038 9.505 8.837 1.00 95.25 91 LYS A N 1
ATOM 728 C CA . LYS A 1 91 ? -7.558 10.401 9.887 1.00 95.25 91 LYS A CA 1
ATOM 729 C C . LYS A 1 91 ? -9.063 10.229 10.108 1.00 95.25 91 LYS A C 1
ATOM 731 O O . LYS A 1 91 ? -9.520 10.236 11.253 1.00 95.25 91 LYS A O 1
ATOM 736 N N . ILE A 1 92 ? -9.822 10.050 9.025 1.00 95.00 92 ILE A N 1
ATOM 737 C CA . ILE A 1 92 ? -11.258 9.748 9.105 1.00 95.00 92 ILE A CA 1
ATOM 738 C C . ILE A 1 92 ? -11.454 8.437 9.866 1.00 95.00 92 ILE A C 1
ATOM 740 O O . ILE A 1 92 ? -12.112 8.448 10.901 1.00 95.00 92 ILE A O 1
ATOM 744 N N . TRP A 1 93 ? -10.783 7.361 9.444 1.00 96.31 93 TRP A N 1
ATOM 745 C CA . TRP A 1 93 ? -10.856 6.070 10.127 1.00 96.31 93 TRP A CA 1
ATOM 746 C C . TRP A 1 93 ? -10.447 6.158 11.605 1.00 96.31 93 TRP A C 1
ATOM 748 O O . TRP A 1 93 ? -11.151 5.630 12.450 1.00 96.31 93 TRP A O 1
ATOM 758 N N . THR A 1 94 ? -9.381 6.876 11.977 1.00 93.56 94 THR A N 1
ATOM 759 C CA . THR A 1 94 ? -9.003 7.013 13.401 1.00 93.56 94 THR A CA 1
ATOM 760 C C . THR A 1 94 ? -10.080 7.696 14.252 1.00 93.56 94 THR A C 1
ATOM 762 O O . THR A 1 94 ? -10.106 7.513 15.469 1.00 93.56 94 THR A O 1
ATOM 765 N N . SER A 1 95 ? -10.958 8.478 13.614 1.00 92.69 95 SER A N 1
ATOM 766 C CA . SER A 1 95 ? -12.056 9.198 14.265 1.00 92.69 95 SER A CA 1
ATOM 767 C C . SER A 1 95 ? -13.353 8.385 14.299 1.00 92.69 95 SER A C 1
ATOM 769 O O . SER A 1 95 ? -14.119 8.517 15.247 1.00 92.69 95 SER A O 1
ATOM 771 N N . THR A 1 96 ? -13.614 7.575 13.268 1.00 90.69 96 THR A N 1
ATOM 772 C CA . THR A 1 96 ? -14.864 6.811 13.101 1.00 90.69 96 THR A CA 1
ATOM 773 C C . THR A 1 96 ? -14.743 5.353 13.527 1.00 90.69 96 THR A C 1
ATOM 775 O O . THR A 1 96 ? -15.744 4.747 13.879 1.00 90.69 96 THR A O 1
ATOM 778 N N . LEU A 1 97 ? -13.541 4.783 13.428 1.00 91.12 97 LEU A N 1
ATOM 779 C CA . LEU A 1 97 ? -13.190 3.361 13.545 1.00 91.12 97 LEU A CA 1
ATOM 780 C C . LEU A 1 97 ? -13.939 2.426 12.594 1.00 91.12 97 LEU A C 1
ATOM 782 O O . LEU A 1 97 ? -13.696 1.221 12.596 1.00 91.12 97 LEU A O 1
ATOM 786 N N . ALA A 1 98 ? -14.778 2.976 11.718 1.00 90.44 98 ALA A N 1
ATOM 787 C CA . ALA A 1 98 ? -15.621 2.204 10.834 1.00 90.44 98 ALA A CA 1
ATOM 788 C C . ALA A 1 98 ? -14.765 1.354 9.894 1.00 90.44 98 ALA A C 1
ATOM 790 O O . ALA A 1 98 ? -13.980 1.868 9.090 1.00 90.44 98 ALA A O 1
ATOM 791 N N . LYS A 1 99 ? -14.982 0.036 9.928 1.00 90.69 99 LYS A N 1
ATOM 792 C CA . LYS A 1 99 ? -14.297 -0.932 9.062 1.00 90.69 99 LYS A CA 1
ATOM 793 C C . LYS A 1 99 ? -14.337 -0.529 7.583 1.00 90.69 99 LYS A C 1
ATOM 795 O O . LYS A 1 99 ? -13.346 -0.677 6.876 1.00 90.69 99 LYS A O 1
ATOM 800 N N . LYS A 1 100 ? -15.455 0.040 7.122 1.00 93.44 100 LYS A N 1
ATOM 801 C CA . LYS A 1 100 ? -15.626 0.528 5.744 1.00 93.44 100 LYS A CA 1
ATOM 802 C C . LYS A 1 100 ? -14.588 1.588 5.351 1.00 93.44 100 LYS A C 1
ATOM 804 O O . LYS A 1 100 ? -14.126 1.597 4.212 1.00 93.44 100 LYS A O 1
ATOM 809 N N . ASP A 1 101 ? -14.210 2.477 6.269 1.00 93.62 101 ASP A N 1
ATOM 810 C CA . ASP A 1 101 ? -13.187 3.493 6.003 1.00 93.62 101 ASP A CA 1
ATOM 811 C C . ASP A 1 101 ? -11.810 2.842 5.828 1.00 93.62 101 ASP A C 1
ATOM 813 O O . ASP A 1 101 ? -11.060 3.210 4.920 1.00 93.62 101 ASP A O 1
ATOM 817 N N . LEU A 1 102 ? -11.517 1.806 6.621 1.00 94.31 102 LEU A N 1
ATOM 818 C CA . LEU A 1 102 ? -10.308 0.998 6.476 1.00 94.31 102 LEU A CA 1
ATOM 819 C C . LEU A 1 102 ? -10.305 0.203 5.161 1.00 94.31 102 LEU A C 1
ATOM 821 O O . LEU A 1 102 ? -9.312 0.205 4.438 1.00 94.31 102 LEU A O 1
ATOM 825 N N . GLU A 1 103 ? -11.422 -0.423 4.792 1.00 94.31 103 GLU A N 1
ATOM 826 C CA . GLU A 1 103 ? -11.573 -1.121 3.509 1.00 94.31 103 GLU A CA 1
ATOM 827 C C . GLU A 1 103 ? -11.327 -0.183 2.322 1.00 94.31 103 GLU A C 1
ATOM 829 O O . GLU A 1 103 ? -10.627 -0.552 1.379 1.00 94.31 103 GLU A O 1
ATOM 834 N N . ASN A 1 104 ? -11.829 1.053 2.390 1.00 95.62 104 ASN A N 1
ATOM 835 C CA . ASN A 1 104 ? -11.592 2.066 1.364 1.00 95.62 104 ASN A CA 1
ATOM 836 C C . ASN A 1 104 ? -10.109 2.449 1.248 1.00 95.62 104 ASN A C 1
ATOM 838 O O . ASN A 1 104 ? -9.624 2.643 0.135 1.00 95.62 104 ASN A O 1
ATOM 842 N N . ILE A 1 105 ? -9.379 2.539 2.366 1.00 96.62 105 ILE A N 1
ATOM 843 C CA . ILE A 1 105 ? -7.923 2.762 2.357 1.00 96.62 105 ILE A CA 1
ATOM 844 C C . ILE A 1 105 ? -7.220 1.625 1.610 1.00 96.62 105 ILE A C 1
ATOM 846 O O . ILE A 1 105 ? -6.435 1.869 0.696 1.00 96.62 105 ILE A O 1
ATOM 850 N N . PHE A 1 106 ? -7.542 0.377 1.950 1.00 95.56 106 PHE A N 1
ATOM 851 C CA . PHE A 1 106 ? -6.914 -0.787 1.326 1.00 95.56 106 PHE A CA 1
ATOM 852 C C . PHE A 1 106 ? -7.312 -0.987 -0.132 1.00 95.56 106 PHE A C 1
ATOM 854 O O . PHE A 1 106 ? -6.517 -1.503 -0.915 1.00 95.56 106 PHE A O 1
ATOM 861 N N . LYS A 1 107 ? -8.504 -0.538 -0.521 1.00 96.25 107 LYS A N 1
ATOM 862 C CA . LYS A 1 107 ? -8.912 -0.503 -1.922 1.00 96.25 107 LYS A CA 1
ATOM 863 C C . LYS A 1 107 ? -7.999 0.409 -2.747 1.00 96.25 107 LYS A C 1
ATOM 865 O O . LYS A 1 107 ? -7.610 0.024 -3.841 1.00 96.25 107 LYS A O 1
ATOM 870 N N . ILE A 1 108 ? -7.595 1.564 -2.211 1.00 96.44 108 ILE A N 1
ATOM 871 C CA . ILE A 1 108 ? -6.656 2.470 -2.897 1.00 96.44 108 ILE A CA 1
ATOM 872 C C . ILE A 1 108 ? -5.303 1.790 -3.099 1.00 96.44 108 ILE A C 1
ATOM 874 O O . ILE A 1 108 ? -4.748 1.865 -4.192 1.00 96.44 108 ILE A O 1
ATOM 878 N N . PHE A 1 109 ? -4.789 1.097 -2.077 1.00 96.31 109 PHE A N 1
ATOM 879 C CA . PHE A 1 109 ? -3.554 0.321 -2.219 1.00 96.31 109 PHE A CA 1
ATOM 880 C C . PHE A 1 109 ? -3.677 -0.714 -3.332 1.00 96.31 109 PHE A C 1
ATOM 882 O O . PHE A 1 109 ? -2.862 -0.704 -4.245 1.00 96.31 109 PHE A O 1
ATOM 889 N N . GLN A 1 110 ? -4.746 -1.512 -3.328 1.00 95.56 110 GLN A N 1
ATOM 890 C CA . GLN A 1 110 ? -4.981 -2.523 -4.359 1.00 95.56 110 GLN A CA 1
ATOM 891 C C . GLN A 1 110 ? -5.085 -1.926 -5.767 1.00 95.56 110 GLN A C 1
ATOM 893 O O . GLN A 1 110 ? -4.520 -2.474 -6.713 1.00 95.56 110 GLN A O 1
ATOM 898 N N . GLU A 1 111 ? -5.791 -0.805 -5.925 1.00 95.94 111 GLU A N 1
ATOM 899 C CA . GLU A 1 111 ? -5.923 -0.116 -7.212 1.00 95.94 111 GLU A CA 1
ATOM 900 C C . GLU A 1 111 ? -4.569 0.374 -7.737 1.00 95.94 111 GLU A C 1
ATOM 902 O O . GLU A 1 111 ? -4.289 0.236 -8.927 1.00 95.94 111 GLU A O 1
ATOM 907 N N . VAL A 1 112 ? -3.718 0.918 -6.863 1.00 96.56 112 VAL A N 1
ATOM 908 C CA . VAL A 1 112 ? -2.370 1.359 -7.242 1.00 96.56 112 VAL A CA 1
ATOM 909 C C . VAL A 1 112 ? -1.469 0.158 -7.535 1.00 96.56 112 VAL A C 1
ATOM 911 O O . VAL A 1 112 ? -0.811 0.127 -8.574 1.00 96.56 112 VAL A O 1
ATOM 914 N N . GLU A 1 113 ? -1.465 -0.858 -6.673 1.00 95.31 113 GLU A N 1
ATOM 915 C CA . GLU A 1 113 ? -0.658 -2.075 -6.823 1.00 95.31 113 GLU A CA 1
ATOM 916 C C . GLU A 1 113 ? -0.969 -2.838 -8.107 1.00 95.31 113 GLU A C 1
ATOM 918 O O . GLU A 1 113 ? -0.048 -3.306 -8.775 1.00 95.31 113 GLU A O 1
ATOM 923 N N . THR A 1 114 ? -2.241 -2.895 -8.505 1.00 96.75 114 THR A N 1
ATOM 924 C CA . THR A 1 114 ? -2.666 -3.525 -9.766 1.00 96.75 114 THR A CA 1
ATOM 925 C C . THR A 1 114 ? -1.966 -2.904 -10.979 1.00 96.75 114 THR A C 1
ATOM 927 O O . THR A 1 114 ? -1.716 -3.591 -11.966 1.00 96.75 114 THR A O 1
ATOM 930 N N . ILE A 1 115 ? -1.617 -1.617 -10.901 1.00 96.19 115 ILE A N 1
ATOM 931 C CA . ILE A 1 115 ? -0.916 -0.890 -11.963 1.00 96.19 115 ILE A CA 1
ATOM 932 C C . ILE A 1 115 ? 0.601 -1.045 -11.811 1.00 96.19 115 ILE A C 1
ATOM 934 O O . ILE A 1 115 ? 1.295 -1.322 -12.787 1.00 96.19 115 ILE A O 1
ATOM 938 N N . ILE A 1 116 ? 1.136 -0.876 -10.597 1.00 96.12 116 ILE A N 1
ATOM 939 C CA . ILE A 1 116 ? 2.590 -0.794 -10.395 1.00 96.12 116 ILE A CA 1
ATOM 940 C C . ILE A 1 116 ? 3.289 -2.159 -10.341 1.00 96.12 116 ILE A C 1
ATOM 942 O O . ILE A 1 116 ? 4.451 -2.252 -10.729 1.00 96.12 116 ILE A O 1
ATOM 946 N N . MET A 1 117 ? 2.624 -3.224 -9.880 1.00 95.56 117 MET A N 1
ATOM 947 C CA . MET A 1 117 ? 3.262 -4.535 -9.683 1.00 95.56 117 MET A CA 1
ATOM 948 C C . MET A 1 117 ? 3.686 -5.219 -10.992 1.00 95.56 117 MET A C 1
ATOM 950 O O . MET A 1 117 ? 4.806 -5.743 -11.038 1.00 95.56 117 MET A O 1
ATOM 954 N N . PRO A 1 118 ? 2.879 -5.198 -12.073 1.00 95.94 118 PRO A N 1
ATOM 955 C CA . PRO A 1 118 ? 3.320 -5.716 -13.367 1.00 95.94 118 PRO A CA 1
ATOM 956 C C . PRO A 1 118 ? 4.542 -4.962 -13.902 1.00 95.94 118 PRO A C 1
ATOM 958 O O . PRO A 1 118 ? 5.519 -5.585 -14.309 1.00 95.94 118 PRO A O 1
ATOM 961 N N . LEU A 1 119 ? 4.524 -3.627 -13.815 1.00 96.19 119 LEU A N 1
ATOM 962 C CA . LEU A 1 119 ? 5.629 -2.773 -14.262 1.00 96.19 119 LEU A CA 1
ATOM 963 C C . LEU A 1 119 ? 6.899 -3.011 -13.445 1.00 96.19 119 LEU A C 1
ATOM 965 O O . LEU A 1 119 ? 7.995 -3.040 -13.999 1.00 96.19 119 LEU A O 1
ATOM 969 N N . LYS A 1 120 ? 6.756 -3.216 -12.130 1.00 94.44 120 LYS A N 1
ATOM 970 C CA . LYS A 1 120 ? 7.871 -3.583 -11.255 1.00 94.44 120 LYS A CA 1
ATOM 971 C C . LYS A 1 120 ? 8.476 -4.918 -11.662 1.00 94.44 120 LYS A C 1
ATOM 973 O O . LYS A 1 120 ? 9.686 -4.995 -11.834 1.00 94.44 120 LYS A O 1
ATOM 978 N N . SER A 1 121 ? 7.643 -5.928 -11.887 1.00 94.50 121 SER A N 1
ATOM 979 C CA . SER A 1 121 ? 8.107 -7.254 -12.307 1.00 94.50 121 SER A CA 1
ATOM 980 C C . SER A 1 121 ? 8.844 -7.202 -13.651 1.00 94.50 121 SER A C 1
ATOM 982 O O . SER A 1 121 ? 9.902 -7.811 -13.802 1.00 94.50 121 SER A O 1
ATOM 984 N N . GLU A 1 122 ? 8.328 -6.433 -14.615 1.00 94.06 122 GLU A N 1
ATOM 985 C CA . GLU A 1 122 ? 8.990 -6.206 -15.904 1.00 94.06 122 GLU A CA 1
ATOM 986 C C . GLU A 1 122 ? 10.327 -5.468 -15.739 1.00 94.06 122 GLU A C 1
ATOM 988 O O . GLU A 1 122 ? 11.344 -5.869 -16.309 1.00 94.06 122 GLU A O 1
ATOM 993 N N . ASN A 1 123 ? 10.347 -4.396 -14.944 1.00 93.62 123 ASN A N 1
ATOM 994 C CA . ASN A 1 123 ? 11.552 -3.616 -14.686 1.00 93.62 123 ASN A CA 1
ATOM 995 C C . ASN A 1 123 ? 12.642 -4.452 -14.004 1.00 93.62 123 ASN A C 1
ATOM 997 O O . ASN A 1 123 ? 13.790 -4.430 -14.442 1.00 93.62 123 ASN A O 1
ATOM 1001 N N . ASP A 1 124 ? 12.282 -5.217 -12.976 1.00 93.50 124 ASP A N 1
ATOM 1002 C CA . ASP A 1 124 ? 13.216 -6.053 -12.222 1.00 93.50 124 ASP A CA 1
ATOM 1003 C C . ASP A 1 124 ? 13.820 -7.147 -13.128 1.00 93.50 124 ASP A C 1
ATOM 1005 O O . ASP A 1 124 ? 15.030 -7.379 -13.098 1.00 93.50 124 ASP A O 1
ATOM 1009 N N . ALA A 1 125 ? 13.023 -7.743 -14.027 1.00 94.19 125 ALA A N 1
ATOM 1010 C CA . ALA A 1 125 ? 13.520 -8.687 -15.032 1.00 94.19 125 ALA A CA 1
ATOM 1011 C C . ALA A 1 125 ? 14.493 -8.033 -16.032 1.00 94.19 125 ALA A C 1
ATOM 1013 O O . ALA A 1 125 ? 15.535 -8.607 -16.359 1.00 94.19 125 ALA A O 1
ATOM 1014 N N . ARG A 1 126 ? 14.188 -6.813 -16.495 1.00 92.25 126 ARG A N 1
ATOM 1015 C CA . ARG A 1 126 ? 15.065 -6.050 -17.401 1.00 92.25 126 ARG A CA 1
ATOM 1016 C C . ARG A 1 126 ? 16.396 -5.684 -16.746 1.00 92.25 126 ARG A C 1
ATOM 1018 O O . ARG A 1 126 ? 17.433 -5.763 -17.403 1.00 92.25 126 ARG A O 1
ATOM 1025 N N . VAL A 1 127 ? 16.376 -5.288 -15.473 1.00 92.12 127 VAL A N 1
ATOM 1026 C CA . VAL A 1 127 ? 17.591 -4.985 -14.702 1.00 92.12 127 VAL A CA 1
ATOM 1027 C C . VAL A 1 127 ? 18.440 -6.244 -14.532 1.00 92.12 127 VAL A C 1
ATOM 1029 O O . VAL A 1 127 ? 19.631 -6.212 -14.839 1.00 92.12 127 VAL A O 1
ATOM 1032 N N . ALA A 1 128 ? 17.829 -7.365 -14.141 1.00 93.38 128 ALA A N 1
ATOM 1033 C CA . ALA A 1 128 ? 18.535 -8.632 -13.960 1.00 93.38 128 ALA A CA 1
ATOM 1034 C C . ALA A 1 128 ? 19.223 -9.118 -15.249 1.00 93.38 128 ALA A C 1
ATOM 1036 O O . ALA A 1 128 ? 20.372 -9.563 -15.210 1.00 93.38 128 ALA A O 1
ATOM 1037 N N . GLU A 1 129 ? 18.555 -8.998 -16.402 1.00 93.38 129 GLU A N 1
ATOM 1038 C CA . GLU A 1 129 ? 19.151 -9.388 -17.684 1.00 93.38 129 GLU A CA 1
ATOM 1039 C C . GLU A 1 129 ? 20.311 -8.469 -18.080 1.00 93.38 129 GLU A C 1
ATOM 1041 O O . GLU A 1 129 ? 21.357 -8.946 -18.524 1.00 93.38 129 GLU A O 1
ATOM 1046 N N . LYS A 1 130 ? 20.177 -7.155 -17.862 1.00 91.75 130 LYS A N 1
ATOM 1047 C CA . LYS A 1 130 ? 21.260 -6.202 -18.129 1.00 91.75 130 LYS A CA 1
ATOM 1048 C C . LYS A 1 130 ? 22.511 -6.527 -17.304 1.00 91.75 130 LYS A C 1
ATOM 1050 O O . LYS A 1 130 ? 23.604 -6.598 -17.860 1.00 91.75 130 LYS A O 1
ATOM 1055 N N . GLU A 1 131 ? 22.350 -6.799 -16.009 1.00 92.50 131 GLU A N 1
ATOM 1056 C CA . GLU A 1 131 ? 23.465 -7.187 -15.138 1.00 92.50 131 GLU A CA 1
ATOM 1057 C C . GLU A 1 131 ? 24.122 -8.508 -15.561 1.00 92.50 131 GLU A C 1
ATOM 1059 O O . GLU A 1 131 ? 25.335 -8.682 -15.412 1.00 92.50 131 GLU A O 1
ATOM 1064 N N . ARG A 1 132 ? 23.335 -9.467 -16.068 1.00 93.00 132 ARG A N 1
ATOM 1065 C CA . ARG A 1 132 ? 23.863 -10.737 -16.579 1.00 93.00 132 ARG A CA 1
ATOM 1066 C C . ARG A 1 132 ? 24.748 -10.504 -17.802 1.00 93.00 132 ARG A C 1
ATOM 1068 O O . ARG A 1 132 ? 25.858 -11.032 -17.849 1.00 93.00 132 ARG A O 1
ATOM 1075 N N . LEU A 1 133 ? 24.284 -9.688 -18.747 1.00 92.12 133 LEU A N 1
ATOM 1076 C CA . LEU A 1 133 ? 25.021 -9.364 -19.969 1.00 92.12 133 LEU A CA 1
ATOM 1077 C C . LEU A 1 133 ? 26.323 -8.603 -19.679 1.00 92.12 133 LEU A C 1
ATOM 1079 O O . LEU A 1 133 ? 27.352 -8.934 -20.264 1.00 92.12 133 LEU A O 1
ATOM 1083 N N . GLU A 1 134 ? 26.313 -7.649 -18.743 1.00 89.50 134 GLU A N 1
ATOM 1084 C CA . GLU A 1 134 ? 27.522 -6.924 -18.314 1.00 89.50 134 GLU A CA 1
ATOM 1085 C C . GLU A 1 134 ? 28.560 -7.877 -17.694 1.00 89.50 134 GLU A C 1
ATOM 1087 O O . GLU A 1 134 ? 29.721 -7.891 -18.102 1.00 89.50 134 GLU A O 1
ATOM 1092 N N . LYS A 1 135 ? 28.137 -8.777 -16.795 1.00 90.12 135 LYS A N 1
ATOM 1093 C CA . LYS A 1 135 ? 29.028 -9.791 -16.194 1.00 90.12 135 LYS A CA 1
ATOM 1094 C C . LYS A 1 135 ? 29.610 -10.763 -17.225 1.00 90.12 135 LYS A C 1
ATOM 1096 O O . LYS A 1 135 ? 30.726 -11.257 -17.048 1.00 90.12 135 LYS A O 1
ATOM 1101 N N . GLU A 1 136 ? 28.853 -11.100 -18.267 1.00 88.81 136 GLU A N 1
ATOM 1102 C CA . GLU A 1 136 ? 29.326 -11.955 -19.359 1.00 88.81 136 GLU A CA 1
ATOM 1103 C C . GLU A 1 136 ? 30.308 -11.223 -20.286 1.00 88.81 136 GLU A C 1
ATOM 1105 O O . GLU A 1 136 ? 31.287 -11.833 -20.725 1.00 88.81 136 GLU A O 1
ATOM 1110 N N . ALA A 1 137 ? 30.085 -9.932 -20.550 1.00 84.75 137 ALA A N 1
ATOM 1111 C CA . ALA A 1 137 ? 30.990 -9.089 -21.327 1.00 84.75 137 ALA A CA 1
ATOM 1112 C C . ALA A 1 137 ? 32.346 -8.918 -20.620 1.00 84.75 137 ALA A C 1
ATOM 1114 O O . ALA A 1 137 ? 33.379 -9.240 -21.210 1.00 84.75 137 ALA A O 1
ATOM 1115 N N . ASP A 1 138 ? 32.339 -8.569 -19.329 1.00 82.12 138 ASP A N 1
ATOM 1116 C CA . ASP A 1 138 ? 33.551 -8.406 -18.512 1.00 82.12 138 ASP A CA 1
ATOM 1117 C C . ASP A 1 138 ? 34.404 -9.685 -18.454 1.00 82.12 138 ASP A C 1
ATOM 1119 O O . ASP A 1 138 ? 35.638 -9.645 -18.437 1.00 82.12 138 ASP A O 1
ATOM 1123 N N . LYS A 1 139 ? 33.757 -10.859 -18.414 1.00 78.56 139 LYS A N 1
ATOM 1124 C CA . LYS A 1 139 ? 34.457 -12.153 -18.442 1.00 78.56 139 LYS A CA 1
ATOM 1125 C C . LYS A 1 139 ? 35.109 -12.417 -19.796 1.00 78.56 139 LYS A C 1
ATOM 1127 O O . LYS A 1 139 ? 36.240 -12.900 -19.833 1.00 78.56 139 LYS A O 1
ATOM 1132 N N . LYS A 1 140 ? 34.423 -12.115 -20.902 1.00 73.44 140 LYS A N 1
ATOM 1133 C CA . LYS A 1 140 ? 34.973 -12.302 -22.255 1.00 73.44 140 LYS A CA 1
ATOM 1134 C C . LYS A 1 140 ? 36.165 -11.382 -22.507 1.00 73.44 140 LYS A C 1
ATOM 1136 O O . LYS A 1 140 ? 37.170 -11.852 -23.033 1.00 73.44 140 LYS A O 1
ATOM 1141 N N . GLU A 1 141 ? 36.093 -10.131 -22.059 1.00 67.25 141 GLU A N 1
ATOM 1142 C CA . GLU A 1 141 ? 37.175 -9.155 -22.214 1.00 67.25 141 GLU A CA 1
ATOM 1143 C C . GLU A 1 141 ? 38.445 -9.580 -21.456 1.00 67.25 141 GLU A C 1
ATOM 1145 O O . GLU A 1 141 ? 39.533 -9.588 -22.031 1.00 67.25 141 GLU A O 1
ATOM 1150 N N . LYS A 1 14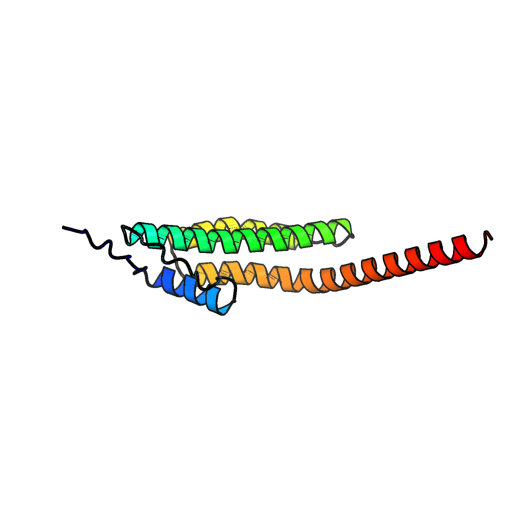2 ? 38.303 -10.083 -20.219 1.00 66.81 142 LYS A N 1
ATOM 1151 C CA . LYS A 1 142 ? 39.423 -10.630 -19.423 1.00 66.81 142 LYS A CA 1
ATOM 1152 C C . LYS A 1 142 ? 40.032 -11.917 -19.982 1.00 66.81 142 LYS A C 1
ATOM 1154 O O . LYS A 1 142 ? 41.173 -12.229 -19.664 1.00 66.81 142 LYS A O 1
ATOM 1159 N N . THR A 1 143 ? 39.286 -12.676 -20.785 1.00 62.03 143 THR A N 1
ATOM 1160 C CA . THR A 1 143 ? 39.783 -13.923 -21.396 1.00 62.03 143 THR A CA 1
ATOM 1161 C C . THR A 1 143 ? 40.512 -13.658 -22.722 1.00 62.03 143 THR A C 1
ATOM 1163 O O . THR A 1 143 ? 41.278 -14.501 -23.168 1.00 62.03 143 THR A O 1
ATOM 1166 N N . GLN A 1 144 ? 40.302 -12.494 -23.351 1.00 55.50 144 GLN A N 1
ATOM 1167 C CA . GLN A 1 144 ? 40.976 -12.090 -24.595 1.00 55.50 144 GLN A CA 1
ATOM 1168 C C . GLN A 1 144 ? 42.271 -11.288 -24.379 1.00 55.50 144 GLN A C 1
ATOM 1170 O O . GLN A 1 144 ? 43.004 -11.066 -25.338 1.00 55.50 144 GLN A O 1
ATOM 1175 N N . THR A 1 145 ? 42.563 -10.848 -23.151 1.00 52.84 145 THR A N 1
ATOM 1176 C CA . THR A 1 145 ? 43.779 -10.082 -22.803 1.00 52.84 145 THR A CA 1
ATOM 1177 C C . THR A 1 145 ? 44.927 -10.934 -22.237 1.00 52.84 145 THR A C 1
ATOM 1179 O O . THR A 1 145 ? 45.908 -10.368 -21.755 1.00 52.84 145 THR A O 1
ATOM 1182 N N . VAL A 1 146 ? 44.826 -12.270 -22.296 1.00 46.72 146 VAL A N 1
ATOM 1183 C CA . VAL A 1 146 ? 45.859 -13.228 -21.846 1.00 46.72 146 VAL A CA 1
ATOM 1184 C C . VAL A 1 146 ? 46.446 -13.983 -23.029 1.00 46.72 146 VAL A C 1
ATOM 1186 O O . VAL A 1 146 ? 45.647 -14.457 -23.866 1.00 46.72 146 VAL A O 1
#

pLDDT: mean 84.67, std 16.11, range [38.88, 96.81]

Radius of gyration: 22.78 Å; chains: 1; bounding box: 62×26×74 Å

Secondary structure (DSSP, 8-state):
-----PPPPP--HHHHHHHHHHHHTT-S---------SSHHHHHHHHHHHHHHHHHHHHHHHHHHHHHHHHTT---HHHHHHTTHHHHHHHHHHHH--HHHHHHHHHHHHHHHHHHHHHHHHHHHHHHHHHHHHHHHHHHHHHH--

Sequence (146 aa):
MPEQTQSKAIEDKDLIESVLFLKAKNLLSESKSTIKFETTKEAETEKKEEIVNVIREQINIIKQNITELQKAGYNLHLESIKLIEVPLKTKIWTSTLAKKDLENIFKIFQEVETIIMPLKSENDARVAEKERLEKEADKKEKTQTV